Protein AF-A0A081PFL8-F1 (afdb_monomer)

pLDDT: mean 92.78, std 7.81, range [60.25, 97.62]

Mean predicted aligned error: 3.98 Å

Secondary structure (DSSP, 8-state):
-HHHHHHHHHHTTTGGGS-TT-EEEETTTEEEEHHHHHHHHHHHHHHHHHHHHHHHTT-

Foldseek 3Di:
DVVVVVVCVVPVVCLVVFDQPDWDQDPPPGTDGSVRVVVVVVVVVVVVVVVVVVVVVVD

Solvent-accessible surface area (backbone atoms only — not comparable to full-atom values): 3544 Å² total; per-residue (Å²): 113,71,72,56,54,56,49,45,68,70,41,61,82,50,35,83,74,49,60,79,85,52,60,50,77,42,98,86,76,44,71,34,27,58,56,55,51,52,52,50,51,53,53,50,52,55,50,50,54,54,49,50,58,55,54,58,74,74,106

Nearest PDB structures (foldseek):
  5efx-assembly1_A  TM=5.289E-01  e=3.905E+00  Homo sapiens

InterPro domains:
  IPR034660 DinB/YfiT-like putative metalloenzymes [G3DSA:1.20.120.450] (2-57)
  IPR034660 DinB/YfiT-like putative metalloenzymes [SSF109854] (23-57)

Structure (mmCIF, N/CA/C/O backbone):
data_AF-A0A081PFL8-F1
#
_entry.id   AF-A0A081PFL8-F1
#
loop_
_atom_site.group_PDB
_atom_site.id
_atom_site.type_symbol
_atom_site.label_atom_id
_atom_site.label_alt_id
_atom_site.l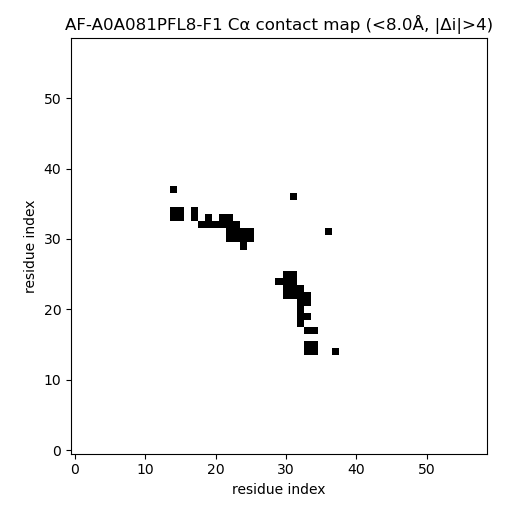abel_comp_id
_atom_site.label_asym_id
_atom_site.label_entity_id
_atom_site.label_seq_id
_atom_site.pdbx_PDB_ins_code
_atom_site.Cartn_x
_atom_site.Cartn_y
_atom_site.Cartn_z
_atom_site.occupancy
_atom_site.B_iso_or_equiv
_atom_site.auth_seq_id
_atom_site.auth_comp_id
_atom_site.auth_asym_id
_atom_site.auth_atom_id
_atom_site.pdbx_PDB_model_num
ATOM 1 N N . MET A 1 1 ? 5.650 9.293 -7.635 1.00 60.56 1 MET A N 1
ATOM 2 C CA . MET A 1 1 ? 6.411 8.291 -6.849 1.00 60.56 1 MET A CA 1
ATOM 3 C C . MET A 1 1 ? 6.618 8.724 -5.395 1.00 60.56 1 MET A C 1
ATOM 5 O O . MET A 1 1 ? 6.329 7.930 -4.512 1.00 60.56 1 MET A O 1
ATOM 9 N N . HIS A 1 2 ? 6.999 9.984 -5.135 1.00 66.06 2 HIS A N 1
ATOM 10 C CA . HIS A 1 2 ? 7.197 10.525 -3.776 1.00 66.06 2 HIS A CA 1
ATOM 11 C C . HIS A 1 2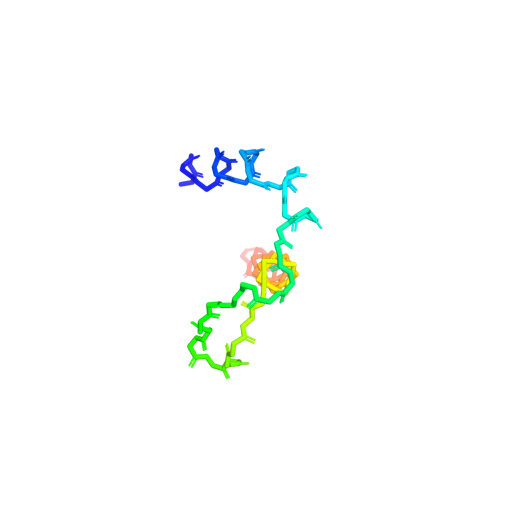 ? 5.971 10.364 -2.847 1.00 66.06 2 HIS A C 1
ATOM 13 O O . HIS A 1 2 ? 6.094 9.859 -1.740 1.00 66.06 2 HIS A O 1
ATOM 19 N N . SER A 1 3 ? 4.761 10.654 -3.339 1.00 86.25 3 SER A N 1
ATOM 20 C CA . SER A 1 3 ?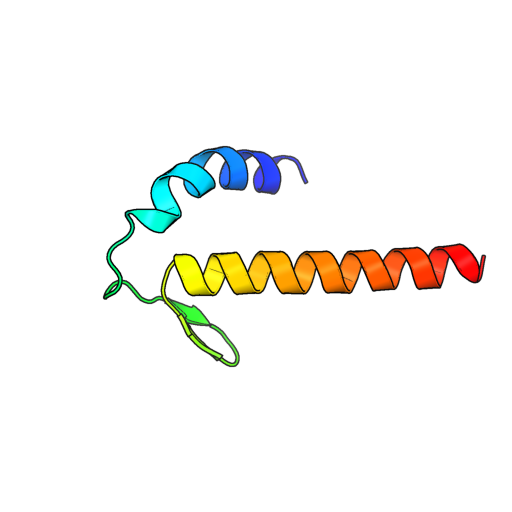 3.512 10.501 -2.567 1.00 86.25 3 SER A CA 1
ATOM 21 C C . SER A 1 3 ? 3.201 9.059 -2.124 1.00 86.25 3 SER A C 1
ATOM 23 O O . SER A 1 3 ? 2.575 8.863 -1.086 1.00 86.25 3 SER A O 1
ATOM 25 N N . PHE A 1 4 ? 3.636 8.041 -2.878 1.00 86.00 4 PHE A N 1
ATOM 26 C CA . PHE A 1 4 ? 3.356 6.644 -2.526 1.00 86.00 4 PHE A CA 1
ATOM 27 C C . PHE A 1 4 ? 4.225 6.177 -1.358 1.00 86.00 4 PHE A C 1
ATOM 29 O O . PHE A 1 4 ? 3.700 5.614 -0.403 1.00 86.00 4 PHE A O 1
ATOM 36 N N . LEU A 1 5 ? 5.535 6.438 -1.420 1.00 91.06 5 LEU A N 1
ATOM 37 C CA . LEU A 1 5 ? 6.469 6.023 -0.371 1.00 91.06 5 LEU A CA 1
ATOM 38 C C . LEU A 1 5 ? 6.154 6.715 0.958 1.00 91.06 5 LEU A C 1
ATOM 40 O O . LEU A 1 5 ? 6.072 6.039 1.975 1.00 91.06 5 LEU A O 1
ATOM 44 N N . VAL A 1 6 ? 5.836 8.014 0.928 1.00 94.38 6 VAL A N 1
ATOM 45 C CA . VAL A 1 6 ? 5.421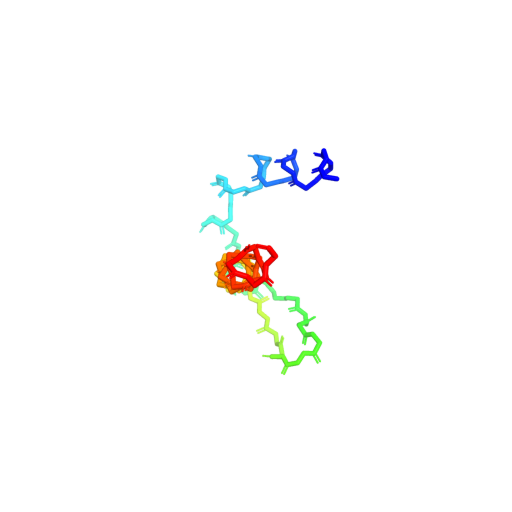 8.771 2.122 1.00 94.38 6 VAL A CA 1
ATOM 46 C C . VAL A 1 6 ? 4.165 8.172 2.762 1.00 94.38 6 VAL A C 1
ATOM 48 O O . VAL A 1 6 ? 4.087 8.022 3.979 1.00 94.38 6 VAL A O 1
ATOM 51 N N . GLN A 1 7 ? 3.167 7.798 1.958 1.00 91.94 7 GLN A N 1
ATOM 52 C CA . GLN A 1 7 ? 1.964 7.151 2.486 1.00 91.94 7 GLN A CA 1
ATOM 53 C C . GLN A 1 7 ? 2.257 5.747 3.018 1.00 91.94 7 GLN A C 1
ATOM 55 O O . GLN A 1 7 ? 1.718 5.359 4.052 1.00 91.94 7 GLN A O 1
ATOM 60 N N . LEU A 1 8 ? 3.117 4.989 2.339 1.00 92.12 8 LEU A N 1
ATOM 61 C CA . LEU A 1 8 ? 3.499 3.654 2.777 1.00 92.12 8 LEU A CA 1
ATOM 62 C C . LEU A 1 8 ? 4.219 3.699 4.128 1.00 92.12 8 LEU A C 1
ATOM 64 O O . LEU A 1 8 ? 3.830 2.965 5.031 1.00 92.12 8 LEU A O 1
ATOM 68 N N . GLU A 1 9 ? 5.204 4.580 4.288 1.00 94.25 9 GLU A N 1
ATOM 69 C CA . GLU A 1 9 ? 5.915 4.783 5.557 1.00 94.25 9 GLU A CA 1
ATOM 70 C C . GLU A 1 9 ? 4.963 5.213 6.671 1.00 94.25 9 GLU A C 1
ATOM 72 O O . GLU A 1 9 ? 5.016 4.679 7.778 1.00 94.25 9 GLU A O 1
ATOM 77 N N . LYS A 1 10 ? 4.031 6.121 6.361 1.00 94.12 10 LYS A N 1
ATOM 78 C CA . LYS A 1 10 ? 3.039 6.605 7.323 1.00 94.12 10 LYS A CA 1
ATOM 79 C C . LYS A 1 10 ? 2.088 5.507 7.803 1.00 94.12 10 LYS A C 1
ATOM 81 O O . LYS A 1 10 ? 1.742 5.477 8.982 1.00 94.12 10 LYS A O 1
ATOM 86 N N . PHE A 1 11 ? 1.617 4.639 6.907 1.00 93.19 11 PHE A N 1
ATOM 87 C CA . PHE A 1 11 ? 0.510 3.728 7.217 1.00 93.19 11 PHE A CA 1
ATOM 88 C C . PHE A 1 11 ? 0.926 2.275 7.455 1.00 93.19 11 PHE A C 1
ATOM 90 O O . PHE A 1 11 ? 0.233 1.577 8.195 1.00 93.19 11 PHE A O 1
ATOM 97 N N . ALA A 1 12 ? 2.047 1.799 6.907 1.00 92.00 12 ALA A N 1
ATOM 98 C CA . ALA A 1 12 ? 2.489 0.414 7.093 1.00 92.00 12 ALA A CA 1
ATOM 99 C C . ALA A 1 12 ? 2.560 -0.037 8.569 1.00 92.00 12 ALA A C 1
ATOM 101 O O . ALA A 1 12 ? 2.081 -1.142 8.844 1.00 92.00 12 ALA A O 1
ATOM 102 N N . PRO A 1 13 ? 3.048 0.781 9.529 1.00 94.38 13 PRO A N 1
ATOM 103 C CA . PRO A 1 13 ? 3.123 0.374 10.935 1.00 94.38 13 PRO A CA 1
ATOM 104 C C . PRO A 1 13 ? 1.754 0.170 11.597 1.00 94.38 13 PRO A C 1
ATOM 106 O O . PRO A 1 13 ? 1.629 -0.622 12.526 1.00 94.38 13 PRO A O 1
ATOM 109 N N . VAL A 1 14 ? 0.714 0.867 11.125 1.00 94.88 14 VAL A N 1
ATOM 110 C CA . VAL A 1 14 ? -0.613 0.869 11.76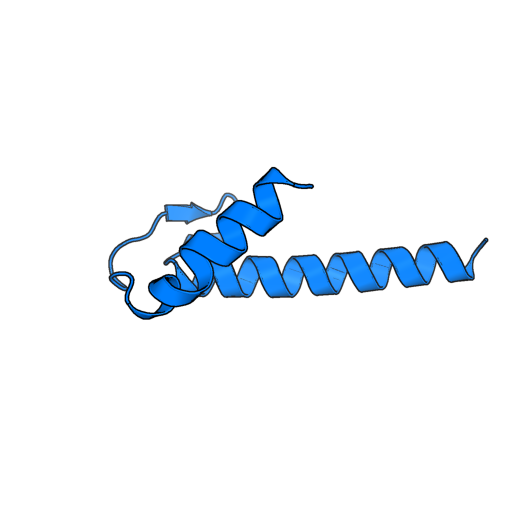6 1.00 94.88 14 VAL A CA 1
ATOM 111 C C . VAL A 1 14 ? -1.619 -0.063 11.087 1.00 94.88 14 VAL A C 1
ATOM 113 O O . VAL A 1 14 ? -2.675 -0.333 11.653 1.00 94.88 14 VAL A O 1
ATOM 116 N N . ILE A 1 15 ? -1.299 -0.609 9.908 1.00 94.25 15 ILE A N 1
ATOM 117 C CA . ILE A 1 15 ? -2.200 -1.498 9.148 1.00 94.25 15 ILE A CA 1
ATOM 118 C C . ILE A 1 15 ? -2.582 -2.761 9.931 1.00 94.25 15 ILE A C 1
ATOM 120 O O . ILE A 1 15 ? -3.702 -3.242 9.778 1.00 94.25 15 ILE A O 1
ATOM 124 N N . GLN A 1 16 ? -1.686 -3.299 10.764 1.00 90.56 16 GLN A N 1
ATOM 125 C CA . GLN A 1 16 ? -1.981 -4.490 11.575 1.00 90.56 16 GLN A CA 1
ATOM 126 C C . GLN A 1 16 ? -2.983 -4.208 12.702 1.00 90.56 16 GLN A C 1
ATOM 128 O O . GLN A 1 16 ? -3.724 -5.103 13.092 1.00 90.56 16 GLN A O 1
ATOM 133 N N . ASN A 1 17 ? -3.041 -2.959 13.170 1.00 93.94 17 ASN A N 1
ATOM 134 C CA . ASN A 1 17 ? -3.935 -2.521 14.242 1.00 93.94 17 ASN A CA 1
ATOM 135 C C . ASN A 1 17 ? -5.266 -1.970 13.710 1.00 93.94 17 ASN A C 1
ATOM 137 O O . ASN A 1 17 ? -6.141 -1.594 14.488 1.00 93.94 17 ASN A O 1
ATOM 141 N N . ALA A 1 18 ? -5.432 -1.886 12.387 1.00 94.00 18 ALA A N 1
ATOM 142 C CA . ALA A 1 18 ? -6.674 -1.433 11.787 1.00 94.00 18 ALA A CA 1
ATOM 143 C C . ALA A 1 18 ? -7.802 -2.439 12.069 1.00 94.00 18 ALA A C 1
ATOM 145 O O . ALA A 1 18 ? -7.621 -3.650 11.938 1.00 94.00 18 ALA A O 1
ATOM 146 N N . GLY A 1 19 ? -8.988 -1.935 12.418 1.00 93.94 19 GLY A N 1
ATOM 147 C CA . GLY A 1 19 ? -10.141 -2.783 12.716 1.00 93.94 19 GLY A CA 1
ATOM 148 C C . GLY A 1 19 ? -10.473 -3.716 11.549 1.00 93.94 19 GLY A C 1
ATOM 149 O O . GLY A 1 19 ? -10.742 -3.262 10.439 1.00 93.94 19 GLY A O 1
ATOM 150 N N . SER A 1 20 ? -10.507 -5.025 11.800 1.00 90.44 20 SER A N 1
ATOM 151 C CA . SER A 1 20 ? -10.773 -6.057 10.781 1.00 90.44 20 SER A CA 1
ATOM 152 C C . SER A 1 20 ? -12.154 -5.935 10.121 1.00 90.44 20 SER A C 1
ATOM 154 O O . SER A 1 20 ? -12.355 -6.399 8.993 1.00 90.44 20 SER A O 1
ATOM 156 N N . ASN A 1 21 ? -13.085 -5.276 10.813 1.00 95.25 21 ASN A N 1
ATOM 157 C CA . ASN A 1 21 ? -14.438 -4.977 10.352 1.00 95.25 21 ASN A CA 1
ATOM 158 C C . ASN A 1 21 ? -14.501 -3.759 9.418 1.00 95.25 21 ASN A C 1
ATOM 160 O O . ASN A 1 21 ? -15.476 -3.612 8.681 1.00 95.25 21 ASN A O 1
ATOM 164 N N . LEU A 1 22 ? -13.472 -2.904 9.410 1.00 95.81 22 LEU A N 1
ATOM 165 C CA . LEU A 1 22 ? -13.385 -1.759 8.508 1.00 95.81 22 LEU A CA 1
ATOM 166 C C . LEU A 1 22 ? -12.955 -2.251 7.127 1.00 95.81 22 LEU A C 1
ATOM 168 O O . LEU A 1 22 ? -11.820 -2.691 6.925 1.00 95.81 22 LEU A O 1
ATOM 172 N N . LYS A 1 23 ? -13.883 -2.197 6.171 1.00 96.75 23 LYS A N 1
ATOM 173 C CA . LYS A 1 23 ? -13.662 -2.689 4.813 1.00 96.75 23 LYS A CA 1
ATOM 174 C C . LYS A 1 23 ? -13.990 -1.624 3.782 1.00 96.75 23 LYS A C 1
ATOM 176 O O . LYS A 1 23 ? -14.986 -0.918 3.894 1.00 96.75 23 LYS A O 1
ATOM 181 N N . VAL A 1 24 ? -13.178 -1.578 2.734 1.00 96.12 24 VAL A N 1
ATOM 182 C CA . VAL A 1 24 ? -13.380 -0.718 1.565 1.00 96.12 24 VAL A CA 1
ATOM 183 C C . VAL A 1 24 ? -13.536 -1.604 0.335 1.00 96.12 24 VAL A C 1
ATOM 185 O O . VAL A 1 24 ? -12.825 -2.602 0.182 1.00 96.12 24 VAL A O 1
ATOM 188 N N . LYS A 1 25 ? -14.489 -1.262 -0.538 1.00 97.38 25 LYS A N 1
ATOM 189 C CA . LYS A 1 25 ? -14.790 -2.029 -1.751 1.00 97.38 25 LYS A CA 1
ATOM 190 C C . LYS A 1 25 ? -13.628 -1.935 -2.747 1.00 97.38 25 LYS A C 1
ATOM 192 O O . LYS A 1 25 ? -13.338 -0.867 -3.275 1.00 97.38 25 LYS A O 1
ATOM 197 N N . HIS A 1 26 ? -12.988 -3.065 -3.028 1.00 95.88 26 HIS A N 1
ATOM 198 C CA . HIS A 1 26 ? -12.069 -3.232 -4.147 1.00 95.88 26 HIS A CA 1
ATOM 199 C C . HIS A 1 26 ? -12.865 -3.391 -5.455 1.00 95.88 26 HIS A C 1
ATOM 201 O O . HIS A 1 26 ? -13.825 -4.170 -5.478 1.00 95.88 26 HIS A O 1
ATOM 207 N N . PRO A 1 27 ? -12.448 -2.754 -6.567 1.00 94.06 27 PRO A N 1
ATOM 208 C CA . PRO A 1 27 ? -13.185 -2.781 -7.836 1.00 94.06 27 PRO A CA 1
ATOM 209 C C . PRO A 1 27 ? -13.518 -4.179 -8.381 1.00 94.06 27 PRO A C 1
ATOM 211 O O . PRO A 1 27 ? -14.518 -4.342 -9.067 1.00 94.06 27 PRO A O 1
ATOM 214 N N . ARG A 1 28 ? -12.691 -5.191 -8.083 1.00 93.94 28 ARG A N 1
ATOM 215 C CA . ARG A 1 28 ? -12.856 -6.572 -8.587 1.00 93.94 28 ARG A CA 1
ATOM 216 C C . ARG A 1 28 ? -13.014 -7.660 -7.526 1.00 93.94 28 ARG A C 1
ATOM 218 O O . ARG A 1 28 ? -13.458 -8.748 -7.849 1.00 93.94 28 ARG A O 1
ATOM 225 N N . LEU A 1 29 ? -12.602 -7.400 -6.285 1.00 93.88 29 LEU A N 1
ATOM 226 C CA . LEU A 1 29 ? -12.438 -8.441 -5.252 1.00 93.88 29 LEU A CA 1
ATOM 227 C C . LEU A 1 29 ? -13.449 -8.288 -4.109 1.00 93.88 29 LEU A C 1
ATOM 229 O O . LEU A 1 29 ? -13.385 -9.015 -3.125 1.00 93.88 29 LEU A O 1
ATOM 233 N N . GLY A 1 30 ? -14.376 -7.335 -4.231 1.00 95.75 30 GLY A N 1
ATOM 234 C CA . GLY A 1 30 ? -15.333 -7.032 -3.177 1.00 95.75 30 GLY A CA 1
ATOM 235 C C . GLY A 1 30 ? -14.680 -6.308 -2.001 1.00 95.75 30 GLY A C 1
ATOM 236 O O . GLY A 1 30 ? -13.723 -5.559 -2.166 1.00 95.75 30 GLY A O 1
ATOM 237 N N . PHE A 1 31 ? -15.236 -6.473 -0.807 1.00 97.56 31 PHE A N 1
ATOM 238 C CA . PHE A 1 31 ? -14.799 -5.745 0.381 1.00 97.56 31 PHE A CA 1
ATOM 239 C C . PHE A 1 31 ? -13.514 -6.320 0.967 1.00 97.56 31 PHE A C 1
ATOM 241 O O . PHE A 1 31 ? -13.488 -7.472 1.396 1.00 97.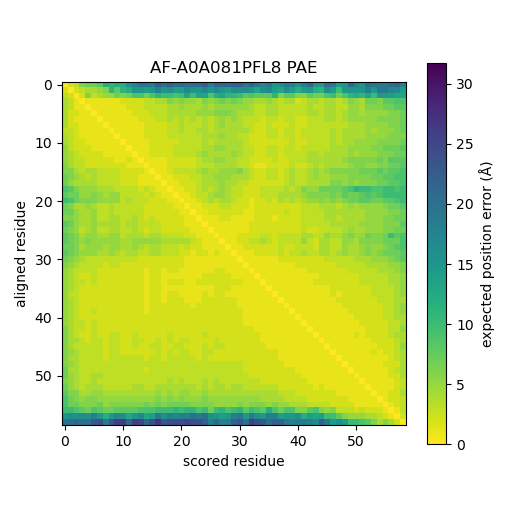56 31 PHE A O 1
ATOM 248 N N . LEU A 1 32 ? -12.482 -5.483 1.049 1.00 97.62 32 LEU A N 1
ATOM 249 C CA . LEU A 1 32 ? -11.203 -5.833 1.654 1.00 97.62 32 LEU A CA 1
ATOM 250 C C . LEU A 1 32 ? -10.933 -4.948 2.872 1.00 97.62 32 LEU A C 1
ATOM 252 O O . LEU A 1 32 ? -11.209 -3.745 2.849 1.00 97.62 32 LEU A O 1
ATOM 256 N N . ASN A 1 33 ? -10.375 -5.542 3.923 1.00 96.75 33 ASN A N 1
ATOM 257 C CA . ASN A 1 33 ? -9.829 -4.802 5.061 1.00 96.75 33 ASN A CA 1
ATOM 258 C C . ASN A 1 33 ? -8.406 -4.286 4.768 1.00 96.75 33 ASN A C 1
ATOM 260 O O . ASN A 1 33 ? -7.815 -4.602 3.731 1.00 96.75 33 ASN A O 1
ATOM 264 N N . ALA A 1 34 ? -7.846 -3.492 5.684 1.00 96.00 34 ALA A N 1
ATOM 265 C CA . ALA A 1 34 ? -6.535 -2.860 5.509 1.00 96.00 34 ALA A CA 1
ATOM 266 C C . ALA A 1 34 ? -5.410 -3.869 5.209 1.00 96.00 34 ALA A C 1
ATOM 268 O O . ALA A 1 34 ? -4.615 -3.666 4.290 1.00 96.00 34 ALA A O 1
ATOM 269 N N . THR A 1 35 ? -5.366 -4.994 5.927 1.00 95.44 35 THR A N 1
ATOM 270 C CA . THR A 1 35 ? -4.356 -6.044 5.722 1.00 95.44 35 THR A CA 1
ATOM 271 C C . THR A 1 35 ? -4.486 -6.698 4.347 1.00 95.44 35 THR A C 1
ATOM 273 O O . THR A 1 35 ? -3.484 -6.942 3.671 1.00 95.44 35 THR A O 1
ATOM 276 N N . GLN A 1 36 ? -5.716 -6.964 3.901 1.00 96.19 36 GLN A N 1
ATOM 277 C CA . GLN A 1 36 ? -5.986 -7.541 2.584 1.00 96.19 36 GLN A CA 1
ATOM 278 C C . GLN A 1 36 ? -5.603 -6.579 1.455 1.00 96.19 36 GLN A C 1
ATOM 280 O O . GLN A 1 36 ? -4.961 -7.004 0.492 1.00 96.19 36 GLN A O 1
ATOM 285 N N . TRP A 1 37 ? -5.921 -5.289 1.598 1.00 96.19 37 TRP A N 1
ATOM 286 C CA . TRP A 1 37 ? -5.469 -4.244 0.678 1.00 96.19 37 TRP A CA 1
ATOM 287 C C . TRP A 1 37 ? -3.942 -4.176 0.605 1.00 96.19 37 TRP A C 1
ATOM 289 O O . TRP A 1 37 ? -3.376 -4.186 -0.487 1.00 96.19 37 TRP A O 1
ATOM 299 N N . MET A 1 38 ? -3.256 -4.197 1.748 1.00 95.38 38 MET A N 1
ATOM 300 C CA . MET A 1 38 ? -1.794 -4.161 1.781 1.00 95.38 38 MET A CA 1
ATOM 301 C C . MET A 1 38 ? -1.171 -5.393 1.115 1.00 95.38 38 MET A C 1
ATOM 303 O O . MET A 1 38 ? -0.254 -5.277 0.296 1.00 95.38 38 MET A O 1
ATOM 307 N N . ARG A 1 39 ? -1.710 -6.587 1.392 1.00 94.88 39 ARG A N 1
ATOM 308 C CA . ARG A 1 39 ? -1.274 -7.830 0.741 1.00 94.88 39 ARG A CA 1
ATOM 309 C C . ARG A 1 39 ? -1.466 -7.762 -0.774 1.00 94.88 39 ARG A C 1
ATOM 311 O O . ARG A 1 39 ? -0.562 -8.153 -1.514 1.00 94.88 39 ARG A O 1
ATOM 318 N N . PHE A 1 40 ? -2.611 -7.256 -1.230 1.00 95.56 40 PHE A N 1
ATOM 319 C CA . PHE A 1 40 ? -2.895 -7.062 -2.650 1.00 95.56 40 PHE A CA 1
ATOM 320 C C . PHE A 1 40 ? -1.860 -6.138 -3.306 1.00 95.56 40 PHE A C 1
ATOM 322 O O . PHE A 1 40 ? -1.285 -6.517 -4.330 1.00 95.56 40 PHE A O 1
ATOM 329 N N . THR A 1 41 ? -1.563 -4.991 -2.687 1.00 94.00 41 THR A N 1
ATOM 330 C CA . THR A 1 41 ? -0.561 -4.028 -3.168 1.00 94.00 41 THR A CA 1
ATOM 331 C C . THR A 1 41 ? 0.812 -4.677 -3.326 1.00 94.00 41 THR A C 1
ATOM 333 O O . THR A 1 41 ? 1.428 -4.567 -4.385 1.00 94.00 41 THR A O 1
ATOM 336 N N . VAL A 1 42 ? 1.279 -5.432 -2.324 1.00 95.06 42 VAL A N 1
ATOM 337 C CA . VAL A 1 42 ? 2.581 -6.122 -2.386 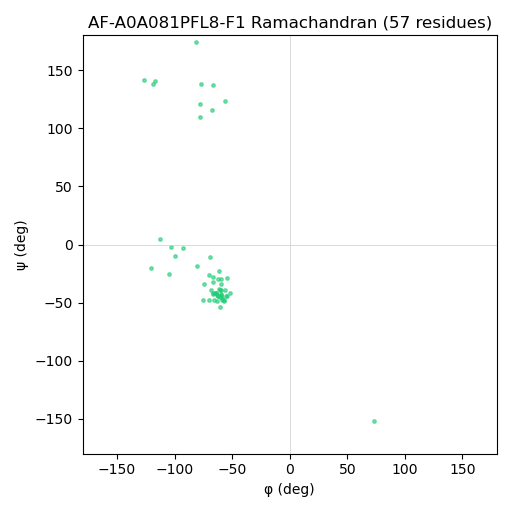1.00 95.06 42 VAL A CA 1
ATOM 338 C C . VAL A 1 42 ? 2.627 -7.150 -3.519 1.00 95.0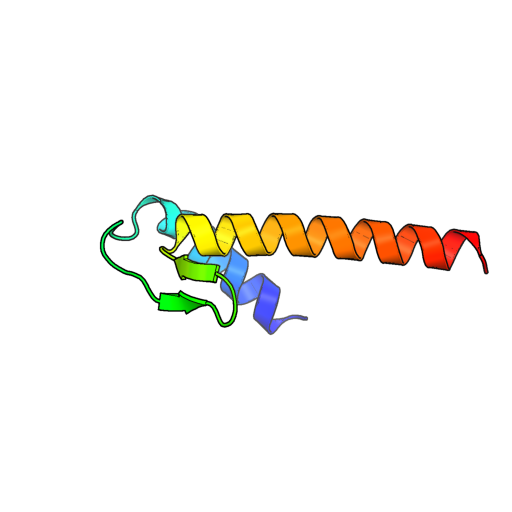6 42 VAL A C 1
ATOM 340 O O . VAL A 1 42 ? 3.620 -7.222 -4.249 1.00 95.06 42 VAL A O 1
ATOM 343 N N . VAL A 1 43 ? 1.570 -7.949 -3.689 1.00 96.62 43 VAL A N 1
ATOM 344 C CA . VAL A 1 43 ? 1.496 -8.941 -4.775 1.00 96.62 43 VAL A CA 1
ATOM 345 C C . VAL A 1 43 ? 1.535 -8.257 -6.145 1.00 96.62 43 VAL A C 1
ATOM 347 O O . VAL A 1 43 ? 2.294 -8.694 -7.013 1.00 96.62 43 VAL A O 1
ATOM 350 N N . HIS A 1 44 ? 0.792 -7.163 -6.327 1.00 95.31 44 HIS A N 1
ATOM 351 C CA . HIS A 1 44 ? 0.754 -6.419 -7.591 1.00 95.31 44 HIS A CA 1
ATOM 352 C C . HIS A 1 44 ? 2.089 -5.745 -7.905 1.00 95.31 44 HIS A C 1
ATOM 354 O O . HIS A 1 44 ? 2.578 -5.846 -9.029 1.00 95.31 44 HIS A O 1
ATOM 360 N N . LEU A 1 45 ? 2.747 -5.147 -6.910 1.00 95.38 45 LEU A N 1
ATOM 361 C CA . LEU A 1 45 ? 4.086 -4.580 -7.082 1.00 95.38 45 LEU A CA 1
ATOM 362 C C . LEU A 1 45 ? 5.106 -5.647 -7.498 1.00 95.38 45 LEU A C 1
ATOM 364 O O . LEU A 1 45 ? 5.859 -5.449 -8.453 1.00 95.38 45 LEU A O 1
ATOM 368 N N . LYS A 1 46 ? 5.098 -6.816 -6.844 1.00 97.38 46 LYS A N 1
ATOM 369 C CA . LYS A 1 46 ? 5.961 -7.947 -7.229 1.00 97.38 46 LYS A CA 1
ATOM 370 C C . LYS A 1 46 ? 5.668 -8.426 -8.650 1.00 97.38 46 LYS A C 1
ATOM 372 O O . LYS A 1 46 ? 6.603 -8.766 -9.377 1.00 97.38 46 LYS A O 1
ATOM 377 N N . HIS A 1 47 ? 4.396 -8.460 -9.049 1.00 97.62 47 HIS A N 1
ATOM 378 C CA . HIS A 1 47 ? 4.006 -8.796 -10.414 1.00 97.62 47 HIS A CA 1
ATOM 379 C C . HIS A 1 47 ? 4.603 -7.801 -11.417 1.00 97.62 47 HIS A C 1
ATOM 381 O O . HIS A 1 47 ? 5.327 -8.229 -12.315 1.00 97.62 47 HIS A O 1
ATOM 387 N N . HIS A 1 48 ? 4.389 -6.496 -11.232 1.00 96.12 48 HIS A N 1
ATOM 388 C CA . HIS A 1 48 ? 4.925 -5.465 -12.128 1.00 96.12 48 HIS A CA 1
ATOM 389 C C . HIS A 1 48 ? 6.456 -5.458 -12.178 1.00 96.12 48 HIS A C 1
ATOM 391 O O . HIS A 1 48 ? 7.024 -5.363 -13.262 1.00 96.12 48 HIS A O 1
ATOM 397 N N . MET A 1 49 ? 7.142 -5.685 -11.054 1.00 97.25 49 MET A N 1
ATOM 398 C CA . MET A 1 49 ? 8.605 -5.809 -11.035 1.00 97.25 49 MET A CA 1
ATOM 399 C C . MET A 1 49 ? 9.098 -6.969 -11.916 1.00 97.25 49 MET A C 1
ATOM 401 O O . MET A 1 49 ? 10.082 -6.840 -12.644 1.00 97.25 49 MET A O 1
ATOM 405 N N . LYS A 1 50 ? 8.388 -8.106 -11.910 1.00 97.31 50 LYS A N 1
ATOM 406 C CA . LYS A 1 50 ? 8.676 -9.212 -12.838 1.00 97.31 50 LYS A CA 1
ATOM 407 C C . LYS A 1 50 ? 8.376 -8.835 -14.291 1.00 97.31 50 LYS A C 1
ATOM 409 O O . LYS A 1 50 ? 9.040 -9.352 -15.183 1.00 97.31 50 LYS A O 1
ATOM 414 N N . GLN A 1 51 ? 7.381 -7.986 -14.560 1.00 97.12 51 GLN A N 1
ATOM 415 C CA . GLN A 1 51 ? 7.122 -7.490 -15.916 1.00 97.12 51 GLN A CA 1
ATOM 416 C C . GLN A 1 51 ? 8.280 -6.618 -16.416 1.00 97.12 51 GLN A C 1
ATOM 418 O O . GLN A 1 51 ? 8.782 -6.884 -17.502 1.00 97.12 51 GLN A O 1
ATOM 423 N N . LEU A 1 52 ? 8.755 -5.669 -15.605 1.00 97.38 52 LEU A N 1
ATOM 424 C CA . LEU A 1 52 ? 9.874 -4.784 -15.954 1.00 97.38 52 LEU A CA 1
ATOM 425 C C . LEU A 1 52 ? 11.141 -5.571 -16.298 1.00 97.38 52 LEU A C 1
ATOM 427 O O . LEU A 1 52 ? 11.686 -5.400 -17.381 1.00 97.38 52 LEU A O 1
ATOM 431 N N . ARG A 1 53 ? 11.530 -6.535 -15.453 1.00 97.00 53 ARG A N 1
ATOM 432 C CA . ARG A 1 53 ? 12.688 -7.409 -15.725 1.00 97.00 53 ARG A CA 1
ATOM 433 C C . ARG A 1 53 ? 12.546 -8.229 -17.010 1.00 97.00 53 ARG A C 1
A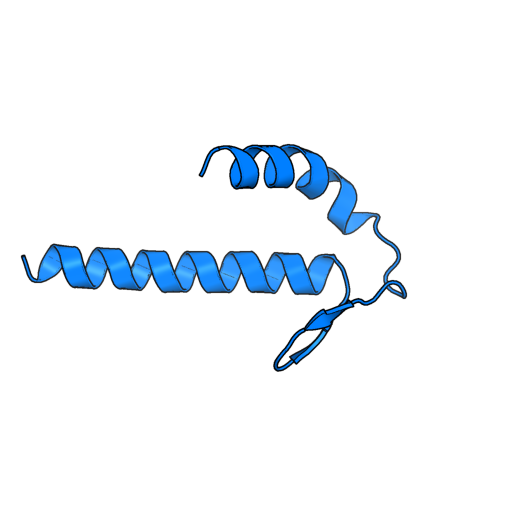TOM 435 O O . ARG A 1 53 ? 13.544 -8.607 -17.611 1.00 97.00 53 ARG A O 1
ATOM 442 N N . ARG A 1 54 ? 11.317 -8.579 -17.414 1.00 96.38 54 ARG A N 1
ATOM 443 C CA . ARG A 1 54 ? 11.076 -9.280 -18.688 1.00 96.38 54 ARG A CA 1
ATOM 444 C C . ARG A 1 54 ? 11.221 -8.349 -19.888 1.00 96.38 54 ARG A C 1
ATOM 446 O O . ARG A 1 54 ? 11.640 -8.829 -20.932 1.00 96.38 54 ARG A O 1
ATOM 453 N N . ILE A 1 55 ? 10.847 -7.078 -19.745 1.00 96.81 55 ILE A N 1
ATOM 454 C CA . ILE A 1 55 ? 11.009 -6.059 -20.789 1.00 96.81 55 ILE A CA 1
ATOM 455 C C . ILE A 1 55 ? 12.493 -5.739 -20.959 1.00 96.81 55 ILE A C 1
ATOM 457 O O . ILE A 1 55 ? 12.990 -5.812 -22.070 1.00 96.81 55 ILE A O 1
ATOM 461 N N . GLU A 1 56 ? 13.209 -5.499 -19.861 1.00 95.62 56 GLU A N 1
ATOM 462 C CA . GLU A 1 56 ? 14.647 -5.197 -19.862 1.00 95.62 56 GLU A CA 1
ATOM 463 C C . GLU A 1 56 ? 15.485 -6.289 -20.544 1.00 95.62 56 GLU A C 1
ATOM 465 O O . GLU A 1 56 ? 16.390 -5.987 -21.304 1.00 95.62 56 GLU A O 1
ATOM 470 N N . LYS A 1 57 ? 15.139 -7.569 -20.351 1.00 88.25 57 LYS A N 1
ATOM 471 C CA . LYS A 1 57 ? 15.807 -8.702 -21.021 1.00 88.25 57 LYS A CA 1
ATOM 472 C C . LYS A 1 57 ? 15.558 -8.804 -22.532 1.00 88.25 57 LYS A C 1
ATOM 474 O O . LYS A 1 57 ? 16.146 -9.676 -23.165 1.00 88.25 57 LYS A O 1
ATOM 479 N N . ARG A 1 58 ? 14.617 -8.035 -23.083 1.00 78.19 58 ARG A N 1
ATOM 480 C CA . ARG A 1 58 ? 14.268 -8.035 -24.515 1.00 78.19 58 ARG A CA 1
ATOM 481 C C . ARG A 1 58 ? 14.848 -6.828 -25.262 1.00 78.19 58 ARG A C 1
ATOM 483 O O . ARG A 1 58 ? 14.617 -6.740 -26.465 1.00 78.19 58 ARG A O 1
ATOM 490 N N . SER A 1 59 ? 15.531 -5.931 -24.552 1.00 60.25 59 SER A N 1
ATOM 491 C CA . SER A 1 59 ? 16.135 -4.702 -25.069 1.00 60.25 59 SER A CA 1
ATOM 492 C C . SER A 1 59 ? 17.632 -4.851 -25.294 1.00 60.25 59 SER A C 1
ATOM 494 O O . SER A 1 59 ? 18.254 -5.660 -24.570 1.00 60.25 59 SER A O 1
#

Organism: NCBI:txid1358423

Sequence (59 aa):
MHSFLVQLEKFAPVIQNAGSNLKVKHPRLGFLNATQWMRFTVVHLKHHMKQLRRIEKRS

Radius of gyration: 14.46 Å; Cα contacts (8 Å, |Δi|>4): 26; chains: 1; bounding box: 32×20×39 Å